Protein AF-A0A7K2WK30-F1 (afdb_monomer)

Nearest PDB structures (foldseek):
  3ro3-assembly1_A  TM=9.374E-01  e=9.623E-03  Mus musculus
  7ep7-assembly1_A  TM=9.585E-01  e=1.334E-02  Mus musculus
  3ro2-assembly1_A  TM=9.124E-01  e=4.672E-02  Mus musculus
  3sf4-assembly1_A  TM=8.908E-01  e=4.424E-02  Homo sapiens
  5a7d-assembly4_D  TM=8.784E-01  e=5.502E-02  Drosophila melanogaster

Radius of gyration: 14.39 Å; Cα contacts (8 Å, |Δi|>4): 94; chains: 1; bounding box: 40×36×30 Å

Mean predicted aligned error: 7.35 Å

Solvent-accessible surface area (backbone atoms only — not comparable to full-atom values): 5839 Å² total; per-residue (Å²): 144,90,80,83,92,71,95,68,99,47,73,66,71,61,35,60,55,26,50,53,51,19,51,52,26,47,77,71,63,41,45,70,60,15,54,53,28,34,53,55,25,33,55,49,25,58,76,73,65,37,62,67,59,31,38,54,36,41,42,53,46,16,56,44,31,44,76,71,66,39,52,70,62,14,28,54,34,42,52,50,35,38,52,50,34,64,74,67,68,40,72,86,48,47,70,58,45,58,66,45,45,62,65,60,71,111

pLDDT: mean 83.94, std 15.73, range [40.88, 96.19]

Structure (mmCIF, N/CA/C/O backbone):
data_AF-A0A7K2WK30-F1
#
_entry.id   AF-A0A7K2WK30-F1
#
loop_
_atom_site.group_PDB
_atom_site.id
_atom_site.type_symbol
_atom_site.label_atom_id
_atom_site.label_alt_id
_atom_site.label_comp_id
_atom_site.label_asym_id
_atom_site.label_entity_id
_atom_site.label_seq_id
_atom_site.pdbx_PDB_ins_code
_atom_site.Cartn_x
_atom_site.Cartn_y
_atom_site.Cartn_z
_atom_site.occupancy
_atom_site.B_iso_or_equiv
_atom_site.auth_seq_id
_atom_site.auth_comp_id
_atom_site.auth_asym_id
_atom_site.auth_atom_id
_atom_site.pdbx_PDB_model_num
ATOM 1 N N . ALA A 1 1 ? 11.905 20.419 7.077 1.00 40.88 1 ALA A N 1
ATOM 2 C CA . ALA A 1 1 ? 13.082 19.621 6.683 1.00 40.88 1 ALA A CA 1
ATOM 3 C C . ALA A 1 1 ? 12.896 19.151 5.242 1.00 40.88 1 ALA A C 1
ATOM 5 O O . ALA A 1 1 ? 12.516 18.013 5.018 1.00 40.88 1 ALA A O 1
ATOM 6 N N . ARG A 1 2 ? 13.038 20.064 4.272 1.00 47.00 2 ARG A N 1
ATOM 7 C CA . ARG A 1 2 ? 12.738 19.803 2.851 1.00 47.00 2 ARG A CA 1
ATOM 8 C C . ARG A 1 2 ? 13.839 20.356 1.940 1.00 47.00 2 ARG A C 1
ATOM 10 O O . ARG A 1 2 ? 13.554 20.893 0.880 1.00 47.00 2 ARG A O 1
ATOM 17 N N . GLU A 1 3 ? 15.088 20.264 2.381 1.00 42.50 3 GLU A N 1
ATOM 18 C CA . GLU A 1 3 ? 16.231 20.748 1.611 1.00 42.50 3 GLU A CA 1
ATOM 19 C C . GLU A 1 3 ? 17.113 19.588 1.151 1.00 42.50 3 GLU A C 1
ATOM 21 O O . GLU A 1 3 ? 17.535 18.758 1.952 1.00 42.50 3 GLU A O 1
ATOM 26 N N . VAL A 1 4 ? 17.411 19.634 -0.149 1.00 47.53 4 VAL A N 1
ATOM 27 C CA . VAL A 1 4 ? 18.431 18.888 -0.896 1.00 47.53 4 VAL A CA 1
ATOM 28 C C . VAL A 1 4 ? 18.074 17.450 -1.292 1.00 47.53 4 VAL A C 1
ATOM 30 O O . VAL A 1 4 ? 18.563 16.475 -0.734 1.00 47.53 4 VAL A O 1
ATOM 33 N N . ALA A 1 5 ? 17.313 17.339 -2.378 1.00 46.78 5 ALA A N 1
ATOM 34 C CA . ALA A 1 5 ? 17.491 16.266 -3.355 1.00 46.78 5 ALA A CA 1
ATOM 35 C C . ALA A 1 5 ? 17.671 16.924 -4.730 1.00 46.78 5 ALA A C 1
ATOM 37 O O . ALA A 1 5 ? 16.783 16.899 -5.577 1.00 46.78 5 ALA A O 1
ATOM 38 N N . ASP A 1 6 ? 18.800 17.616 -4.888 1.00 51.41 6 ASP A N 1
ATOM 39 C CA . ASP A 1 6 ? 19.199 18.232 -6.148 1.00 51.41 6 ASP A CA 1
ATOM 40 C C . ASP A 1 6 ? 20.185 17.301 -6.873 1.00 51.41 6 ASP A C 1
ATOM 42 O O . ASP A 1 6 ? 21.181 16.861 -6.301 1.00 51.41 6 ASP A O 1
ATOM 46 N N . GLY A 1 7 ? 19.879 16.977 -8.130 1.00 43.88 7 GLY A N 1
ATOM 47 C CA . GLY A 1 7 ? 20.851 16.606 -9.167 1.00 43.88 7 GLY A CA 1
ATOM 48 C C . GLY A 1 7 ? 21.568 15.247 -9.138 1.00 43.88 7 GLY A C 1
ATOM 49 O O . GLY A 1 7 ? 22.136 14.880 -10.166 1.00 43.88 7 GLY A O 1
ATOM 50 N N . SER A 1 8 ? 21.553 14.467 -8.057 1.00 43.44 8 SER A N 1
ATOM 51 C CA . SER A 1 8 ? 22.299 13.197 -7.979 1.00 43.44 8 SER A CA 1
ATOM 52 C C . SER A 1 8 ? 21.385 11.979 -7.860 1.00 43.44 8 SER A C 1
ATOM 54 O O . SER A 1 8 ? 21.046 11.562 -6.765 1.00 43.44 8 SER A O 1
ATOM 56 N N . GLY A 1 9 ? 21.004 11.406 -9.008 1.00 49.28 9 GLY A N 1
ATOM 57 C CA . GLY A 1 9 ? 21.065 9.963 -9.315 1.00 49.28 9 GLY A CA 1
ATOM 58 C C . GLY A 1 9 ? 20.521 8.894 -8.356 1.00 49.28 9 GLY A C 1
ATOM 59 O O . GLY A 1 9 ? 20.701 7.720 -8.663 1.00 49.28 9 GLY A O 1
ATOM 60 N N . ASP A 1 10 ? 19.857 9.230 -7.253 1.00 51.16 10 ASP A N 1
ATOM 61 C CA . ASP A 1 10 ? 19.447 8.250 -6.249 1.00 51.16 10 ASP A CA 1
ATOM 62 C C . ASP A 1 10 ? 18.022 8.491 -5.752 1.00 51.16 10 ASP A C 1
ATOM 64 O O . ASP A 1 10 ? 17.713 8.548 -4.564 1.00 51.16 10 ASP A O 1
ATOM 68 N N . LYS A 1 11 ? 17.108 8.591 -6.720 1.00 53.00 11 LYS A N 1
ATOM 69 C CA . LYS A 1 11 ? 15.663 8.503 -6.480 1.00 53.00 11 LYS A CA 1
ATOM 70 C C . LYS A 1 11 ? 15.288 7.244 -5.676 1.00 53.00 11 LYS A C 1
ATOM 72 O O . LYS A 1 11 ? 14.289 7.252 -4.973 1.00 53.00 11 LYS A O 1
ATOM 77 N N . ARG A 1 12 ? 16.116 6.188 -5.694 1.00 51.28 12 ARG A N 1
ATOM 78 C CA . ARG A 1 12 ? 15.926 4.981 -4.872 1.00 51.28 12 ARG A CA 1
ATOM 79 C C . ARG A 1 12 ? 16.097 5.245 -3.372 1.00 51.28 12 ARG A C 1
ATOM 81 O O . ARG A 1 12 ? 15.325 4.698 -2.586 1.00 51.28 12 ARG A O 1
ATOM 88 N N . LEU A 1 13 ? 17.033 6.109 -2.966 1.00 52.12 13 LEU A N 1
ATOM 89 C CA . LEU A 1 13 ? 17.230 6.470 -1.553 1.00 52.12 13 LEU A CA 1
ATOM 90 C C . LEU A 1 13 ? 16.063 7.262 -0.951 1.00 52.12 13 LEU A C 1
ATOM 92 O O . LEU A 1 13 ? 15.891 7.219 0.262 1.00 52.12 13 LEU A O 1
ATOM 96 N N . GLY A 1 14 ? 15.252 7.952 -1.760 1.00 54.28 14 GLY A N 1
ATOM 97 C CA . GLY A 1 14 ? 14.033 8.627 -1.291 1.00 54.28 14 GLY A CA 1
ATOM 98 C C . GLY A 1 14 ? 12.854 7.677 -1.040 1.00 54.28 14 GLY A C 1
ATOM 99 O O . GLY A 1 14 ? 11.991 7.977 -0.217 1.00 54.28 14 GLY A O 1
ATOM 100 N N . SER A 1 15 ? 12.855 6.508 -1.693 1.00 58.03 15 SER A N 1
ATOM 101 C CA . SER A 1 15 ? 11.725 5.564 -1.725 1.00 58.03 15 SER A CA 1
ATOM 102 C C . SER A 1 15 ? 11.668 4.661 -0.501 1.00 58.03 15 SER A C 1
ATOM 104 O O . SER A 1 15 ? 10.616 4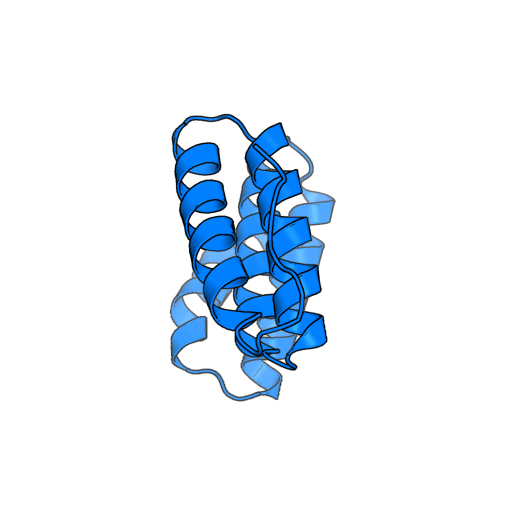.484 0.111 1.00 58.03 15 SER A O 1
ATOM 106 N N . GLY A 1 16 ? 12.830 4.153 -0.080 1.00 62.12 16 GLY A N 1
ATOM 107 C CA . GLY A 1 16 ? 12.950 3.342 1.135 1.00 62.12 16 GLY A CA 1
ATOM 108 C C . GLY A 1 16 ? 12.423 4.044 2.399 1.00 62.12 16 GLY A C 1
ATOM 109 O O . GLY A 1 16 ? 11.670 3.428 3.154 1.00 62.12 16 GLY A O 1
ATOM 110 N N . PRO A 1 17 ? 12.754 5.329 2.637 1.00 74.50 17 PRO A N 1
ATOM 111 C CA . PRO A 1 17 ? 12.231 6.091 3.766 1.00 74.50 17 PRO A CA 1
ATOM 112 C C . PRO A 1 17 ? 10.711 6.252 3.746 1.00 74.50 17 PRO A C 1
ATOM 114 O O . PRO A 1 17 ? 10.090 6.071 4.789 1.00 74.50 17 PRO A O 1
ATOM 117 N N . ALA A 1 18 ? 10.103 6.562 2.597 1.00 78.38 18 ALA A N 1
ATOM 118 C CA . ALA A 1 18 ? 8.662 6.807 2.510 1.00 78.38 18 ALA A CA 1
ATOM 119 C C . ALA A 1 18 ? 7.845 5.545 2.840 1.00 78.38 18 ALA A C 1
ATOM 121 O O . ALA A 1 18 ? 6.951 5.606 3.684 1.00 78.38 18 ALA A O 1
ATOM 122 N N . HIS A 1 19 ? 8.228 4.394 2.276 1.00 82.81 19 HIS A N 1
ATOM 123 C CA . HIS A 1 19 ? 7.622 3.091 2.577 1.00 82.81 19 HIS A CA 1
ATOM 124 C C . HIS A 1 19 ? 7.694 2.737 4.072 1.00 82.81 19 HIS A C 1
ATOM 126 O O . HIS A 1 19 ? 6.697 2.393 4.712 1.00 82.81 19 HIS A O 1
ATOM 132 N N . ILE A 1 20 ? 8.889 2.853 4.664 1.00 83.69 20 ILE A N 1
ATOM 133 C CA . ILE A 1 20 ? 9.114 2.491 6.071 1.00 83.69 20 ILE A CA 1
ATOM 134 C C . ILE A 1 20 ? 8.349 3.441 7.001 1.00 83.69 20 ILE A C 1
ATOM 136 O O . ILE A 1 20 ? 7.709 2.995 7.957 1.00 83.69 20 ILE A O 1
ATOM 140 N N . LEU A 1 21 ? 8.377 4.747 6.722 1.00 83.88 21 LEU A N 1
ATOM 141 C CA . LEU A 1 21 ? 7.653 5.743 7.512 1.00 83.88 21 LEU A CA 1
ATOM 142 C C . LEU A 1 21 ? 6.136 5.566 7.396 1.00 83.88 21 LEU A C 1
ATOM 144 O O . LEU A 1 21 ? 5.441 5.715 8.401 1.00 83.88 21 LEU A O 1
ATOM 148 N N . ALA A 1 22 ? 5.623 5.193 6.222 1.00 80.94 22 ALA A N 1
ATOM 149 C CA . ALA A 1 22 ? 4.218 4.841 6.044 1.00 80.94 22 ALA A CA 1
ATOM 150 C C . ALA A 1 22 ? 3.808 3.647 6.920 1.00 80.94 22 ALA A C 1
ATOM 152 O O . ALA A 1 22 ? 2.757 3.687 7.569 1.00 80.94 22 ALA A O 1
ATOM 153 N N . GLY A 1 23 ? 4.655 2.615 7.001 1.00 84.75 23 GLY A N 1
ATOM 154 C CA . GLY A 1 23 ? 4.448 1.478 7.899 1.00 84.75 23 GLY A CA 1
ATOM 155 C C . GLY A 1 23 ? 4.371 1.908 9.368 1.00 84.75 23 GLY A C 1
ATOM 156 O O . GLY A 1 23 ? 3.422 1.562 10.073 1.00 84.75 23 GLY A O 1
ATOM 157 N N . VAL A 1 24 ? 5.310 2.746 9.818 1.00 87.75 24 VAL A N 1
ATOM 158 C CA . VAL A 1 24 ? 5.325 3.287 11.191 1.00 87.75 24 VAL A CA 1
ATOM 159 C C . VAL A 1 24 ? 4.092 4.150 11.480 1.00 87.75 24 VAL A C 1
ATOM 161 O O . VAL A 1 24 ? 3.465 3.990 12.531 1.00 87.75 24 VAL A O 1
ATOM 164 N N . ALA A 1 25 ? 3.714 5.039 10.560 1.00 85.88 25 ALA A N 1
ATOM 165 C CA . ALA A 1 25 ? 2.530 5.887 10.693 1.00 85.88 25 ALA A CA 1
ATOM 166 C C . ALA A 1 25 ? 1.249 5.044 10.783 1.00 85.88 25 ALA A C 1
ATOM 168 O O . ALA A 1 25 ? 0.413 5.272 11.661 1.00 85.88 25 ALA A O 1
ATOM 169 N N . THR A 1 26 ? 1.148 3.993 9.962 1.00 86.00 26 THR A N 1
ATOM 170 C CA . THR A 1 26 ? 0.044 3.028 10.012 1.00 86.00 26 THR A CA 1
ATOM 171 C C . THR A 1 26 ? -0.019 2.353 11.379 1.00 86.00 26 THR A C 1
ATOM 173 O O . THR A 1 26 ? -1.058 2.409 12.037 1.00 86.00 26 THR A O 1
ATOM 176 N N . MET A 1 27 ? 1.086 1.786 11.867 1.00 88.75 27 MET A N 1
ATOM 177 C CA . MET A 1 27 ? 1.133 1.134 13.184 1.00 88.75 27 MET A CA 1
ATOM 178 C C . MET A 1 27 ? 0.799 2.091 14.337 1.00 88.75 27 MET A C 1
ATOM 180 O O . MET A 1 27 ? 0.177 1.683 15.314 1.00 88.75 27 MET A O 1
ATOM 184 N N . SER A 1 28 ? 1.160 3.367 14.201 1.00 89.81 28 SER A N 1
ATOM 185 C CA . SER A 1 28 ? 0.891 4.412 15.201 1.00 89.81 28 SER A CA 1
ATOM 186 C C . SER A 1 28 ? -0.537 4.969 15.131 1.00 89.81 28 SER A C 1
ATOM 188 O O . SER A 1 28 ? -0.944 5.740 15.995 1.00 89.81 28 SER A O 1
ATOM 190 N N . GLY A 1 29 ? -1.308 4.590 14.107 1.00 91.38 29 GLY A N 1
ATOM 191 C CA . GLY A 1 29 ? -2.668 5.073 13.880 1.00 91.38 29 GLY A CA 1
ATOM 192 C C . GLY A 1 29 ? -2.769 6.441 13.211 1.00 91.38 29 GLY A C 1
ATOM 193 O O . GLY A 1 29 ? -3.885 6.913 13.003 1.00 91.38 29 GLY A O 1
ATOM 194 N N . ASP A 1 30 ? -1.647 7.039 12.807 1.00 94.88 30 ASP A N 1
ATOM 195 C CA . ASP A 1 30 ? -1.630 8.252 11.990 1.00 94.88 30 ASP A CA 1
ATOM 196 C C . ASP A 1 30 ? -1.886 7.902 10.517 1.00 94.88 30 ASP A C 1
ATOM 198 O O . ASP A 1 30 ? -1.003 7.896 9.657 1.00 94.88 30 ASP A O 1
ATOM 202 N N . LEU A 1 31 ? -3.141 7.552 10.246 1.00 93.31 31 LEU A N 1
ATOM 203 C CA . LEU A 1 31 ? -3.604 7.107 8.935 1.00 93.31 31 LEU A CA 1
ATOM 204 C C . LEU A 1 31 ? -3.530 8.216 7.878 1.00 93.31 31 LEU A C 1
ATOM 206 O O . LEU A 1 31 ? -3.339 7.925 6.699 1.00 93.31 31 LEU A O 1
ATOM 210 N N . ALA A 1 32 ? -3.660 9.481 8.289 1.00 92.69 32 ALA A N 1
ATOM 211 C CA . ALA A 1 32 ? -3.566 10.619 7.383 1.00 92.69 32 ALA A CA 1
ATOM 212 C C . ALA A 1 32 ? -2.135 10.781 6.858 1.00 92.69 32 ALA A C 1
ATOM 214 O O . ALA A 1 32 ? -1.938 10.868 5.644 1.00 92.69 32 ALA A O 1
ATOM 215 N N . SER A 1 33 ? -1.139 10.745 7.750 1.00 90.56 33 SER A N 1
ATOM 216 C CA . SER A 1 33 ? 0.267 10.781 7.339 1.00 90.56 33 SER A CA 1
ATOM 217 C C . SER A 1 33 ? 0.657 9.533 6.553 1.00 90.56 33 SER A C 1
ATOM 219 O O . SER A 1 33 ? 1.331 9.657 5.533 1.00 90.56 33 SER A O 1
ATOM 221 N N . ALA A 1 34 ? 0.188 8.346 6.962 1.00 93.50 34 ALA A N 1
ATOM 222 C CA . ALA A 1 34 ? 0.436 7.106 6.224 1.00 93.50 34 ALA A CA 1
ATOM 223 C C . ALA A 1 34 ? -0.030 7.218 4.765 1.00 93.50 34 ALA A C 1
ATOM 225 O O . ALA A 1 34 ? 0.735 6.928 3.852 1.00 93.50 34 ALA A O 1
ATOM 226 N N . ARG A 1 35 ? -1.246 7.726 4.536 1.00 93.62 35 ARG A N 1
ATOM 227 C CA . ARG A 1 35 ? -1.805 7.913 3.190 1.00 93.62 35 ARG A CA 1
ATOM 228 C C . ARG A 1 35 ? -0.956 8.836 2.314 1.00 93.62 35 ARG A C 1
ATOM 230 O O . ARG A 1 35 ? -0.749 8.537 1.141 1.00 93.62 35 ARG A O 1
ATOM 237 N N . VAL A 1 36 ? -0.467 9.944 2.873 1.00 93.19 36 VAL A N 1
ATOM 238 C CA . VAL A 1 36 ? 0.401 10.888 2.149 1.00 93.19 36 VAL A CA 1
ATOM 239 C C . VAL A 1 36 ? 1.739 10.238 1.804 1.00 93.19 36 VAL A C 1
ATOM 241 O O . VAL A 1 36 ? 2.147 10.277 0.647 1.00 93.19 36 VAL A O 1
ATOM 244 N N . LEU A 1 37 ? 2.385 9.594 2.780 1.00 93.50 37 LEU A N 1
ATOM 245 C CA . LEU A 1 37 ? 3.685 8.939 2.599 1.00 93.50 37 LEU A CA 1
ATOM 246 C C . LEU A 1 37 ? 3.621 7.800 1.574 1.00 93.50 37 LEU A C 1
ATOM 248 O O . LEU A 1 37 ? 4.525 7.661 0.754 1.00 93.50 37 LEU A O 1
ATOM 252 N N . ILE A 1 38 ? 2.531 7.028 1.574 1.00 94.06 38 ILE A N 1
ATOM 253 C CA . ILE A 1 38 ? 2.285 5.993 0.563 1.00 94.06 38 ILE A CA 1
ATOM 254 C C . ILE A 1 38 ? 2.152 6.624 -0.827 1.00 94.06 38 ILE A C 1
ATOM 256 O O . ILE A 1 38 ? 2.773 6.140 -1.766 1.00 94.06 38 ILE A O 1
ATOM 260 N N . GLY A 1 39 ? 1.407 7.725 -0.973 1.00 93.50 39 GLY A N 1
ATOM 261 C CA . GLY A 1 39 ? 1.275 8.423 -2.259 1.00 93.50 39 GLY A CA 1
ATOM 262 C C . GLY A 1 39 ? 2.603 8.982 -2.791 1.00 93.50 39 GLY A C 1
ATOM 263 O O . GLY A 1 39 ? 2.882 8.887 -3.989 1.00 93.50 39 GLY A O 1
ATOM 264 N N . GLU A 1 40 ? 3.450 9.515 -1.906 1.00 91.75 40 GLU A N 1
ATOM 265 C CA . GLU A 1 40 ? 4.813 9.936 -2.258 1.00 91.75 40 GLU A CA 1
ATOM 266 C C . GLU A 1 40 ? 5.667 8.737 -2.710 1.00 91.75 40 GLU A C 1
ATOM 268 O O . GLU A 1 40 ? 6.360 8.825 -3.725 1.00 91.75 40 GLU A O 1
ATOM 273 N N . SER A 1 41 ? 5.565 7.599 -2.013 1.00 90.44 41 SER A N 1
ATOM 274 C CA . SER A 1 41 ? 6.254 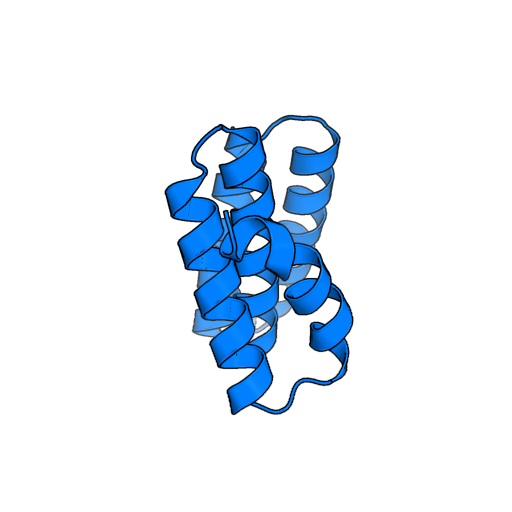6.354 -2.377 1.00 90.44 41 SER A CA 1
ATOM 275 C C . SER A 1 41 ? 5.790 5.801 -3.730 1.00 90.44 41 SER A C 1
ATOM 277 O O . SER A 1 41 ? 6.622 5.427 -4.555 1.00 90.44 41 SER A O 1
ATOM 279 N N . VAL A 1 42 ? 4.480 5.793 -4.005 1.00 93.88 42 VAL A N 1
ATOM 280 C CA . VAL A 1 42 ? 3.921 5.365 -5.302 1.00 93.88 42 VAL A CA 1
ATOM 281 C C . VAL A 1 42 ? 4.489 6.215 -6.432 1.00 93.88 42 VAL A C 1
ATOM 283 O O . VAL A 1 42 ? 5.074 5.664 -7.360 1.00 93.88 42 VAL A O 1
ATOM 286 N N . THR A 1 43 ? 4.404 7.545 -6.308 1.00 92.31 43 THR A N 1
ATOM 287 C CA . THR A 1 43 ? 4.908 8.485 -7.327 1.00 92.31 43 THR A CA 1
ATOM 288 C C . THR A 1 43 ? 6.375 8.204 -7.656 1.00 92.31 43 THR A C 1
ATOM 290 O O . THR A 1 43 ? 6.781 8.167 -8.816 1.00 92.31 43 THR A O 1
ATOM 293 N N . LEU A 1 44 ? 7.187 7.951 -6.630 1.00 90.38 44 LEU A N 1
ATOM 294 C CA . LEU A 1 44 ? 8.609 7.692 -6.797 1.00 90.38 44 LEU A CA 1
ATOM 295 C C . LEU A 1 44 ? 8.899 6.342 -7.463 1.00 90.38 44 LEU A C 1
ATOM 297 O O . LEU A 1 44 ? 9.763 6.269 -8.339 1.00 90.38 44 LEU A O 1
ATOM 301 N N . HIS A 1 45 ? 8.183 5.284 -7.075 1.00 89.81 45 HIS A N 1
ATOM 302 C CA . HIS A 1 45 ? 8.322 3.964 -7.688 1.00 89.81 45 HIS A CA 1
ATOM 303 C C . HIS A 1 45 ? 7.824 3.948 -9.143 1.00 89.81 45 HIS A C 1
ATOM 305 O O . HIS A 1 45 ? 8.457 3.311 -9.987 1.00 89.81 45 HIS A O 1
ATOM 311 N N . GLU A 1 46 ? 6.775 4.709 -9.472 1.00 92.12 46 GLU A N 1
ATOM 312 C CA . GLU A 1 46 ? 6.327 4.936 -10.853 1.00 92.12 46 GLU A CA 1
ATOM 313 C C . GLU A 1 46 ? 7.410 5.631 -11.691 1.00 92.12 46 GLU A C 1
ATOM 315 O O . GLU A 1 46 ? 7.735 5.168 -12.786 1.00 92.12 46 GLU A O 1
ATOM 320 N N . GLU A 1 47 ? 8.034 6.692 -11.165 1.00 92.12 47 GLU A N 1
ATOM 321 C CA . GLU A 1 47 ? 9.100 7.428 -11.861 1.00 92.12 47 GLU A CA 1
ATOM 322 C C . GLU A 1 47 ? 10.323 6.564 -12.200 1.00 92.12 47 GLU A C 1
ATOM 324 O O . GLU A 1 47 ? 11.006 6.824 -13.195 1.00 92.12 47 GLU A O 1
ATOM 329 N N . ILE A 1 48 ? 10.630 5.561 -11.372 1.00 90.25 48 ILE A N 1
ATOM 330 C CA . ILE A 1 48 ? 11.762 4.645 -11.589 1.00 90.25 48 ILE A CA 1
ATOM 331 C C . ILE A 1 48 ? 11.352 3.317 -12.246 1.00 90.25 48 ILE A C 1
ATOM 333 O O 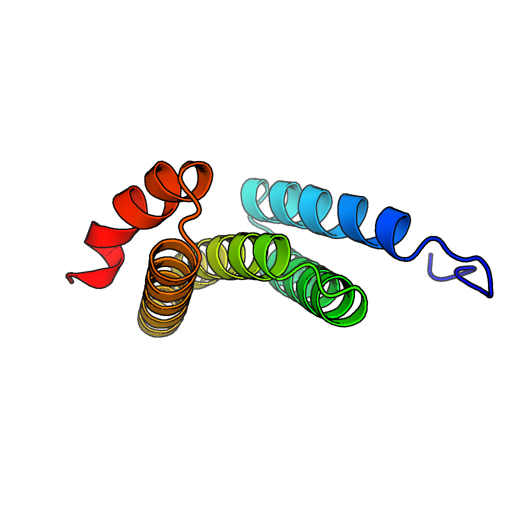. ILE A 1 48 ? 12.217 2.469 -12.472 1.00 90.25 48 ILE A O 1
ATOM 337 N N . GLY A 1 49 ? 10.065 3.133 -12.561 1.00 91.75 49 GLY A N 1
ATOM 338 C CA . GLY A 1 49 ? 9.529 1.932 -13.207 1.00 91.75 49 GLY A CA 1
ATOM 339 C C . GLY A 1 49 ? 9.456 0.687 -12.314 1.00 91.75 49 GLY A C 1
ATOM 340 O O . GLY A 1 49 ? 9.376 -0.428 -12.834 1.00 91.75 49 GLY A O 1
ATOM 341 N N . ASP A 1 50 ? 9.480 0.841 -10.987 1.00 92.19 50 ASP A N 1
ATOM 342 C CA . ASP A 1 50 ? 9.360 -0.267 -10.031 1.00 92.19 50 ASP A CA 1
ATOM 343 C C . ASP A 1 50 ? 7.888 -0.628 -9.787 1.00 92.19 50 ASP A C 1
ATOM 345 O O . ASP A 1 50 ? 7.286 -0.339 -8.753 1.00 92.19 50 ASP A O 1
ATOM 349 N N . THR A 1 51 ? 7.295 -1.271 -10.790 1.00 92.19 51 THR A N 1
ATOM 350 C CA . THR A 1 51 ? 5.883 -1.692 -10.781 1.00 92.19 51 THR A CA 1
ATOM 351 C C . THR A 1 51 ? 5.535 -2.630 -9.626 1.00 92.19 51 THR A C 1
ATOM 353 O O . THR A 1 51 ? 4.405 -2.613 -9.139 1.00 92.19 51 THR A O 1
ATOM 356 N N . ARG A 1 52 ? 6.499 -3.423 -9.148 1.00 91.31 52 ARG A N 1
ATOM 357 C CA . ARG A 1 52 ? 6.290 -4.312 -8.006 1.00 91.31 52 ARG A CA 1
ATOM 358 C C . ARG A 1 52 ? 6.123 -3.516 -6.719 1.00 91.31 52 ARG A C 1
ATOM 360 O O . ARG A 1 52 ? 5.202 -3.799 -5.957 1.00 91.31 52 ARG A O 1
ATOM 367 N N . MET A 1 53 ? 6.977 -2.524 -6.480 1.00 91.12 53 MET A N 1
ATOM 368 C CA . MET A 1 53 ? 6.831 -1.671 -5.303 1.00 91.12 53 MET A CA 1
ATOM 369 C C . MET A 1 53 ? 5.574 -0.805 -5.359 1.00 91.12 53 MET A C 1
ATOM 371 O O . MET A 1 53 ? 4.925 -0.645 -4.331 1.00 91.12 53 MET A O 1
ATOM 375 N N . VAL A 1 54 ? 5.154 -0.335 -6.538 1.00 93.50 54 VAL A N 1
ATOM 376 C CA . VAL A 1 54 ? 3.848 0.338 -6.689 1.00 93.50 54 VAL A CA 1
ATOM 377 C C . VAL A 1 54 ? 2.706 -0.555 -6.188 1.00 93.50 54 VAL A C 1
ATOM 379 O O . VAL A 1 54 ? 1.867 -0.106 -5.410 1.00 93.50 54 VAL A O 1
ATOM 382 N N . ALA A 1 55 ? 2.703 -1.840 -6.554 1.00 93.56 55 ALA A N 1
ATOM 383 C CA . ALA A 1 55 ? 1.681 -2.780 -6.095 1.00 93.56 55 ALA A CA 1
ATOM 384 C C . ALA A 1 55 ? 1.735 -3.039 -4.576 1.00 93.56 55 ALA A C 1
ATOM 386 O O . ALA A 1 55 ? 0.693 -3.127 -3.927 1.00 93.56 55 ALA A O 1
ATOM 387 N N . VAL A 1 56 ? 2.936 -3.117 -3.990 1.00 92.31 56 VAL A N 1
ATOM 388 C CA . VAL A 1 56 ? 3.112 -3.203 -2.527 1.00 92.31 56 VAL A CA 1
ATOM 389 C C . VAL A 1 56 ? 2.521 -1.973 -1.834 1.00 92.31 56 VAL A C 1
ATOM 391 O O . VAL A 1 56 ? 1.815 -2.101 -0.835 1.00 92.31 56 VAL A O 1
ATOM 394 N N . GLU A 1 57 ? 2.759 -0.780 -2.372 1.00 94.12 57 GLU A N 1
ATOM 395 C CA . GLU A 1 57 ? 2.254 0.459 -1.782 1.00 94.12 57 GLU A CA 1
ATOM 396 C C . GLU A 1 57 ? 0.743 0.627 -1.943 1.00 94.12 57 GLU A C 1
ATOM 398 O O . GLU A 1 57 ? 0.071 1.074 -1.013 1.00 94.12 57 GLU A O 1
ATOM 403 N N . HIS A 1 58 ? 0.167 0.189 -3.062 1.00 95.62 58 HIS A N 1
ATOM 404 C CA . HIS A 1 58 ? -1.288 0.124 -3.215 1.00 95.62 58 HIS A CA 1
ATOM 405 C C . HIS A 1 58 ? -1.941 -0.864 -2.244 1.00 95.62 58 HIS A C 1
ATOM 407 O O . HIS A 1 58 ? -3.006 -0.572 -1.699 1.00 95.62 58 HIS A O 1
ATOM 413 N N . HIS A 1 59 ? -1.291 -1.991 -1.954 1.00 94.38 59 HIS A N 1
ATOM 414 C CA . HIS A 1 59 ? -1.756 -2.918 -0.924 1.00 94.38 59 HIS A CA 1
ATOM 415 C C . HIS A 1 59 ? -1.723 -2.275 0.474 1.00 94.38 59 HIS A C 1
ATOM 417 O O . HIS A 1 59 ? -2.710 -2.339 1.212 1.00 94.38 59 HIS A O 1
ATOM 423 N N . ASN A 1 60 ? -0.647 -1.560 0.816 1.00 93.56 60 ASN A N 1
ATOM 424 C CA . ASN A 1 60 ? -0.576 -0.789 2.062 1.00 93.56 60 ASN A CA 1
ATOM 425 C C . ASN A 1 60 ? -1.664 0.292 2.137 1.00 93.56 60 ASN A C 1
ATOM 427 O O . ASN A 1 60 ? -2.278 0.487 3.190 1.00 93.56 60 ASN A O 1
ATOM 431 N N . LEU A 1 61 ? -1.941 0.973 1.019 1.00 96.19 61 LEU A N 1
ATOM 432 C CA . LEU A 1 61 ? -3.022 1.949 0.937 1.00 96.19 61 LEU A CA 1
ATOM 433 C C . LEU A 1 61 ? -4.375 1.286 1.199 1.00 96.19 61 LEU A C 1
ATOM 435 O O . LEU A 1 61 ? -5.173 1.845 1.944 1.00 96.19 61 LEU A O 1
ATOM 439 N N . GLY A 1 62 ? -4.613 0.084 0.668 1.00 94.94 62 GLY A N 1
ATOM 440 C CA . GLY A 1 62 ? -5.823 -0.693 0.941 1.00 94.94 62 GLY A CA 1
ATOM 441 C C . GLY A 1 62 ? -6.058 -0.891 2.442 1.00 94.94 62 GLY A C 1
ATOM 442 O O . GLY A 1 62 ? -7.148 -0.608 2.943 1.00 94.94 62 GLY A O 1
ATOM 443 N N . TYR A 1 63 ? -5.019 -1.262 3.199 1.00 94.00 63 TYR A N 1
ATOM 444 C CA . TYR A 1 63 ? -5.107 -1.366 4.663 1.00 94.00 63 TYR A CA 1
ATOM 445 C C . TYR A 1 63 ? -5.389 -0.029 5.354 1.00 94.00 63 TYR A C 1
ATOM 447 O O . TYR A 1 63 ? -6.178 0.025 6.303 1.00 94.00 63 TYR A O 1
ATOM 455 N N . VAL A 1 64 ? -4.758 1.055 4.903 1.00 95.12 64 VAL A N 1
ATOM 456 C CA . VAL A 1 64 ? -5.005 2.401 5.444 1.00 95.12 64 VAL A CA 1
ATOM 457 C C . VAL A 1 64 ? -6.453 2.828 5.192 1.00 95.12 64 VAL A C 1
ATOM 459 O O . VAL A 1 64 ? -7.114 3.305 6.115 1.00 95.12 64 VAL A O 1
ATOM 462 N N . GLU A 1 65 ? -6.976 2.605 3.987 1.00 95.75 65 GLU A N 1
ATOM 463 C CA . GLU A 1 65 ? -8.353 2.936 3.609 1.00 95.75 65 GLU A CA 1
ATOM 464 C C . GLU A 1 65 ? -9.375 2.091 4.390 1.00 95.75 65 GLU A C 1
ATOM 466 O O . GLU A 1 65 ? -10.363 2.646 4.875 1.00 95.75 65 GLU A O 1
ATOM 471 N N . LEU A 1 66 ? -9.109 0.798 4.635 1.00 92.69 66 LEU A N 1
ATOM 472 C CA . LEU A 1 66 ? -9.932 -0.022 5.541 1.00 92.69 66 LEU A CA 1
ATOM 473 C C . LEU A 1 66 ? -10.026 0.595 6.932 1.00 92.69 66 LEU A C 1
ATOM 475 O O . LEU A 1 66 ? -11.112 0.713 7.498 1.00 92.69 66 LEU A O 1
ATOM 479 N N . ARG A 1 67 ? -8.886 1.005 7.492 1.00 92.62 67 ARG A N 1
ATOM 480 C CA . ARG A 1 67 ? -8.839 1.588 8.835 1.00 92.62 67 ARG A CA 1
ATOM 481 C C . ARG A 1 67 ? -9.482 2.970 8.919 1.00 92.62 67 ARG A C 1
ATOM 483 O O . ARG A 1 67 ? -9.913 3.360 10.002 1.00 92.62 67 ARG A O 1
ATOM 490 N N . LEU A 1 68 ? -9.558 3.688 7.801 1.00 93.50 68 LEU A N 1
ATOM 491 C CA . LEU A 1 68 ? -10.318 4.932 7.662 1.00 93.50 68 LEU A CA 1
ATOM 492 C C . LEU A 1 68 ? -11.824 4.693 7.445 1.00 93.50 68 LEU A C 1
ATOM 494 O O . LEU A 1 68 ? -12.592 5.651 7.455 1.00 93.50 68 LEU A O 1
ATOM 498 N N . GLY A 1 69 ? -12.260 3.440 7.274 1.00 94.19 69 GLY A N 1
ATOM 499 C CA . GLY A 1 69 ? -13.655 3.076 7.012 1.00 94.19 69 GLY A CA 1
ATOM 500 C C . GLY A 1 69 ? -14.058 3.151 5.536 1.00 94.19 69 GLY A C 1
ATOM 501 O O . GLY A 1 69 ? -15.234 3.002 5.212 1.00 94.19 69 GLY A O 1
ATOM 502 N N . HIS A 1 70 ? -13.109 3.357 4.621 1.00 95.62 70 HIS A N 1
ATOM 503 C CA . HIS A 1 70 ? -13.352 3.417 3.179 1.00 95.62 70 HIS A CA 1
ATOM 504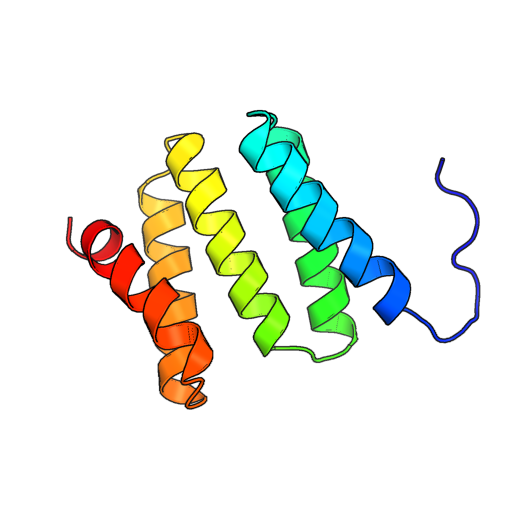 C C . HIS A 1 70 ? -13.283 2.018 2.550 1.00 95.62 70 HIS A C 1
ATOM 506 O O . HIS A 1 70 ? -12.411 1.720 1.731 1.00 95.62 70 HIS A O 1
ATOM 512 N N . GLN A 1 71 ? -14.215 1.150 2.943 1.00 94.06 71 GLN A N 1
ATOM 513 C CA . GLN A 1 71 ? -14.207 -0.270 2.579 1.00 94.06 71 GLN A CA 1
ATOM 514 C C . GLN A 1 71 ? -14.209 -0.511 1.062 1.00 94.06 71 GLN A C 1
ATOM 516 O O . GLN A 1 71 ? -13.431 -1.329 0.578 1.00 94.06 71 GLN A O 1
ATOM 521 N N . ASP A 1 72 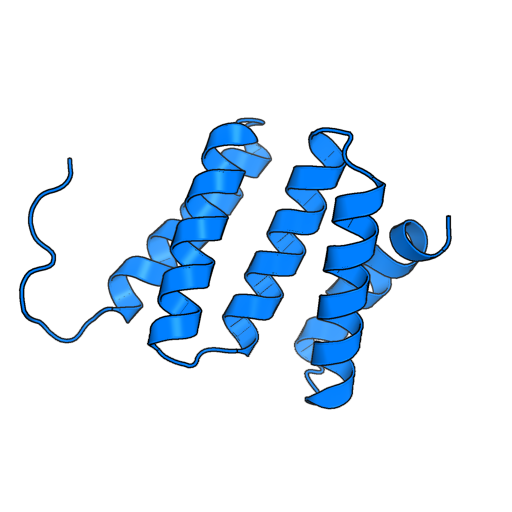? -15.008 0.241 0.302 1.00 94.88 72 ASP A N 1
ATOM 522 C CA . ASP A 1 72 ? -15.067 0.085 -1.159 1.00 94.88 72 ASP A CA 1
ATOM 523 C C . ASP A 1 72 ? -13.733 0.430 -1.828 1.00 94.88 72 ASP A C 1
ATOM 525 O O . ASP A 1 72 ? -13.248 -0.309 -2.679 1.00 94.88 72 ASP A O 1
ATOM 529 N N . ARG A 1 73 ? -13.076 1.501 -1.367 1.00 94.81 73 ARG A N 1
ATOM 530 C CA . ARG A 1 73 ? -11.760 1.913 -1.878 1.00 94.81 73 ARG A CA 1
ATOM 531 C C . ARG A 1 73 ? -10.697 0.861 -1.589 1.00 94.81 73 ARG A C 1
ATOM 533 O O . ARG A 1 73 ? -9.854 0.600 -2.440 1.00 94.81 73 ARG A O 1
ATOM 540 N N . ALA A 1 74 ? -10.734 0.258 -0.404 1.00 95.25 74 ALA A N 1
ATOM 541 C CA . ALA A 1 74 ? -9.819 -0.819 -0.065 1.00 95.25 74 ALA A CA 1
ATOM 542 C C . ALA A 1 74 ? -10.050 -2.068 -0.924 1.00 95.25 74 ALA A C 1
ATOM 544 O O . ALA A 1 74 ? -9.086 -2.654 -1.412 1.00 95.25 74 ALA A O 1
ATOM 545 N N . ARG A 1 75 ? -11.316 -2.443 -1.153 1.00 94.50 75 ARG A N 1
ATOM 546 C CA . ARG A 1 75 ? -11.684 -3.563 -2.030 1.00 94.50 75 ARG A CA 1
ATOM 547 C C . ARG A 1 75 ? -11.115 -3.377 -3.436 1.00 94.50 75 ARG A C 1
ATOM 549 O O . ARG A 1 75 ? -10.496 -4.306 -3.957 1.00 94.50 75 ARG A O 1
ATOM 556 N N . ASP A 1 76 ? -11.280 -2.187 -4.010 1.00 95.56 76 ASP A N 1
ATOM 557 C CA . ASP A 1 76 ? -10.762 -1.863 -5.342 1.00 95.56 76 ASP A CA 1
ATOM 558 C C . ASP A 1 76 ? -9.233 -2.002 -5.400 1.00 95.56 76 ASP A C 1
ATOM 560 O O . ASP A 1 76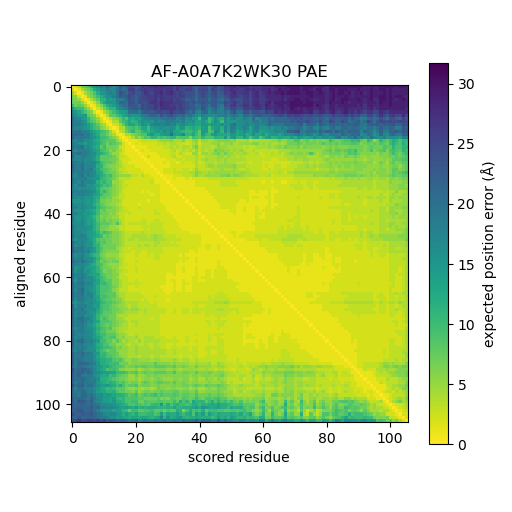 ? -8.704 -2.675 -6.287 1.00 95.56 76 ASP A O 1
ATOM 564 N N . LEU A 1 77 ? -8.526 -1.440 -4.413 1.00 95.88 77 LEU A N 1
ATOM 565 C CA . LEU A 1 77 ? -7.063 -1.505 -4.329 1.00 95.88 77 LEU A CA 1
ATOM 566 C C . LEU A 1 77 ? -6.555 -2.947 -4.209 1.00 95.88 77 LEU A C 1
ATOM 568 O O . LEU A 1 77 ? -5.648 -3.349 -4.938 1.00 95.88 77 LEU A O 1
ATOM 572 N N . PHE A 1 78 ? -7.151 -3.757 -3.332 1.00 95.31 78 PHE A N 1
ATOM 573 C CA . PHE A 1 78 ? -6.746 -5.155 -3.173 1.00 95.31 78 PHE A CA 1
ATOM 574 C C . PHE A 1 78 ? -7.035 -5.992 -4.423 1.00 95.31 78 PHE A C 1
ATOM 576 O O . PHE A 1 78 ? -6.231 -6.850 -4.797 1.00 95.31 78 PHE A O 1
ATOM 583 N N . ALA A 1 79 ? -8.159 -5.741 -5.099 1.00 94.75 79 ALA A N 1
ATOM 584 C CA . ALA A 1 79 ? -8.489 -6.416 -6.349 1.00 94.75 79 ALA A CA 1
ATOM 585 C C . ALA A 1 79 ? -7.492 -6.070 -7.466 1.00 94.75 79 ALA A C 1
ATOM 587 O O . ALA A 1 79 ? -7.058 -6.970 -8.192 1.00 94.75 79 ALA A O 1
ATOM 588 N N . GLU A 1 80 ? -7.090 -4.801 -7.570 1.00 93.94 80 GLU A N 1
ATOM 589 C CA . GLU A 1 80 ? -6.085 -4.348 -8.532 1.00 93.94 80 GLU A CA 1
ATOM 590 C C . GLU A 1 80 ? -4.726 -5.013 -8.279 1.00 93.94 80 GLU A C 1
ATOM 592 O O . GLU A 1 80 ? -4.161 -5.625 -9.190 1.00 93.94 80 GLU A O 1
ATOM 597 N N . VAL A 1 81 ? -4.237 -4.982 -7.034 1.00 94.88 81 VAL A N 1
ATOM 598 C CA . VAL A 1 81 ? -2.956 -5.608 -6.669 1.00 94.88 81 VAL A CA 1
ATOM 599 C C . VAL A 1 81 ? -2.985 -7.113 -6.927 1.00 94.88 81 VAL A C 1
ATOM 601 O O . VAL A 1 81 ? -2.026 -7.663 -7.474 1.00 94.88 81 VAL A O 1
ATOM 604 N N . ARG A 1 82 ? -4.094 -7.796 -6.606 1.00 94.38 82 ARG A N 1
ATOM 605 C CA . ARG A 1 82 ? -4.251 -9.227 -6.907 1.00 94.38 82 ARG A CA 1
ATOM 606 C C . ARG A 1 82 ? -4.176 -9.500 -8.404 1.00 94.38 82 ARG A C 1
ATOM 608 O O . ARG A 1 82 ? -3.497 -10.440 -8.812 1.00 94.38 82 ARG A O 1
ATOM 615 N N . ALA A 1 83 ? -4.857 -8.700 -9.221 1.00 93.19 83 ALA A N 1
ATOM 616 C CA . ALA A 1 83 ? -4.825 -8.856 -10.671 1.00 93.19 83 ALA A CA 1
ATOM 617 C C . ALA A 1 83 ? -3.408 -8.648 -11.233 1.00 93.19 83 ALA A C 1
ATOM 619 O O . ALA A 1 83 ? -2.951 -9.457 -12.040 1.00 93.19 83 ALA A O 1
ATOM 620 N N . GLN A 1 84 ? -2.695 -7.620 -10.762 1.00 93.44 84 GLN A N 1
ATOM 621 C CA . GLN A 1 84 ? -1.315 -7.333 -11.164 1.00 93.44 84 GLN A CA 1
ATOM 622 C C . GLN A 1 84 ? -0.355 -8.458 -10.764 1.00 93.44 84 GLN A C 1
ATOM 624 O O . GLN A 1 84 ? 0.392 -8.950 -11.607 1.00 93.44 84 GLN A O 1
ATOM 629 N N . ALA A 1 85 ? -0.415 -8.916 -9.510 1.00 93.06 85 ALA A N 1
ATOM 630 C CA . ALA A 1 85 ? 0.455 -9.976 -9.005 1.00 93.06 85 ALA A CA 1
ATOM 631 C C . ALA A 1 85 ? 0.277 -11.299 -9.766 1.00 93.06 85 ALA A C 1
ATOM 633 O O . ALA A 1 85 ? 1.262 -11.983 -10.039 1.00 93.06 85 ALA A O 1
ATOM 634 N N . LEU A 1 86 ? -0.961 -11.647 -10.138 1.00 91.50 86 LEU A N 1
ATOM 635 C CA . LEU A 1 86 ? -1.246 -12.837 -10.945 1.00 91.50 86 LEU A CA 1
ATOM 636 C C . LEU A 1 86 ? -0.785 -12.676 -12.398 1.00 91.50 86 LEU A C 1
ATOM 638 O O . LEU A 1 86 ? -0.231 -13.611 -12.967 1.00 91.50 86 LEU A O 1
ATOM 642 N N . ALA A 1 87 ? -1.001 -11.503 -12.999 1.00 93.56 87 ALA A N 1
ATOM 643 C CA . ALA A 1 87 ? -0.588 -11.235 -14.376 1.00 93.56 87 ALA A CA 1
ATOM 644 C C . ALA A 1 87 ? 0.941 -11.206 -14.538 1.00 93.56 87 ALA A C 1
ATOM 646 O O . ALA A 1 87 ? 1.454 -11.611 -15.580 1.00 93.56 87 ALA A O 1
ATOM 647 N N . ALA A 1 88 ? 1.657 -10.731 -13.517 1.00 92.94 88 ALA A N 1
ATOM 648 C CA . ALA A 1 88 ? 3.111 -10.603 -13.513 1.00 92.94 88 ALA A CA 1
ATOM 649 C C . ALA A 1 88 ? 3.849 -11.800 -12.879 1.00 92.94 88 ALA A C 1
ATOM 651 O O . ALA A 1 88 ? 5.076 -11.764 -12.801 1.00 92.94 88 ALA A O 1
ATOM 652 N N . ASP A 1 89 ? 3.117 -12.830 -12.432 1.00 94.00 89 ASP A N 1
ATOM 653 C CA . ASP A 1 89 ? 3.635 -14.016 -11.734 1.00 94.00 89 ASP A CA 1
ATOM 654 C C . ASP A 1 89 ? 4.587 -13.649 -10.581 1.00 94.00 89 ASP A C 1
ATOM 656 O O . ASP A 1 89 ? 5.774 -13.977 -10.577 1.00 94.00 89 ASP A O 1
ATOM 660 N N . TRP A 1 90 ? 4.077 -12.887 -9.606 1.00 93.12 90 TRP A N 1
ATOM 661 C CA . TRP A 1 90 ? 4.823 -12.487 -8.408 1.00 93.12 90 TRP A CA 1
ATOM 662 C C . TRP A 1 90 ? 4.528 -13.434 -7.235 1.00 93.12 90 TRP A C 1
ATOM 664 O O . TRP A 1 90 ? 3.664 -13.123 -6.408 1.00 93.12 90 TRP A O 1
ATOM 674 N N . PRO A 1 91 ? 5.246 -14.568 -7.096 1.00 87.25 91 PRO A N 1
ATOM 675 C CA . PRO A 1 91 ? 4.932 -15.583 -6.090 1.00 87.25 91 PRO A CA 1
ATOM 676 C C . PRO A 1 91 ? 5.033 -15.052 -4.656 1.00 87.25 91 PRO A C 1
ATOM 678 O O . PRO A 1 91 ? 4.242 -15.437 -3.799 1.00 87.25 91 PRO A O 1
ATOM 681 N N . ASP A 1 92 ? 5.943 -14.113 -4.395 1.00 87.69 92 ASP A N 1
ATOM 682 C CA . ASP A 1 92 ? 6.097 -13.522 -3.060 1.00 87.69 92 ASP A CA 1
ATOM 683 C C . ASP A 1 92 ? 4.918 -12.621 -2.660 1.00 87.69 92 ASP A C 1
ATOM 685 O O . ASP A 1 92 ? 4.748 -12.326 -1.481 1.00 87.69 92 ASP A O 1
ATOM 689 N N . MET A 1 93 ? 4.109 -12.170 -3.626 1.00 88.69 93 MET A N 1
ATOM 690 C CA . MET A 1 93 ? 2.915 -11.362 -3.358 1.00 88.69 93 MET A CA 1
ATOM 691 C C . MET A 1 93 ? 1.694 -12.229 -3.021 1.00 88.69 93 MET A C 1
ATOM 693 O O . MET A 1 93 ? 0.707 -11.714 -2.495 1.00 88.69 93 MET A O 1
ATOM 697 N N . LEU A 1 94 ? 1.752 -13.546 -3.270 1.00 85.81 94 LEU A N 1
ATOM 698 C CA . LEU A 1 94 ? 0.634 -14.469 -3.041 1.00 85.81 94 LEU A CA 1
ATOM 699 C C . LEU A 1 94 ? 0.110 -14.467 -1.594 1.00 85.81 94 LEU A C 1
ATOM 701 O O . LEU A 1 94 ? -1.110 -14.421 -1.431 1.00 85.81 94 LEU A O 1
ATOM 705 N N . PRO A 1 95 ? 0.950 -14.471 -0.538 1.00 86.38 95 PRO A N 1
ATOM 706 C CA . PRO A 1 95 ? 0.453 -14.424 0.839 1.00 86.38 95 PRO A CA 1
ATOM 707 C C . PRO A 1 95 ? -0.381 -13.169 1.137 1.00 86.38 95 PRO A C 1
ATOM 709 O O . PRO A 1 95 ? -1.383 -13.251 1.841 1.00 86.38 95 PRO A O 1
ATOM 712 N N . TYR A 1 96 ? -0.004 -12.025 0.563 1.00 84.00 96 TYR A N 1
ATOM 713 C CA . TYR A 1 96 ? -0.687 -10.747 0.768 1.00 84.00 96 TYR A CA 1
ATOM 714 C C . TYR A 1 96 ? -2.052 -10.733 0.077 1.00 84.00 96 TYR A C 1
ATOM 716 O O . TYR A 1 96 ? -3.085 -10.567 0.718 1.00 84.00 96 TYR A O 1
ATOM 724 N N . VAL A 1 97 ? -2.077 -11.037 -1.222 1.00 86.38 97 VAL A N 1
ATOM 725 C CA . VAL A 1 97 ? -3.317 -10.984 -2.014 1.00 86.38 97 VAL A CA 1
ATOM 726 C C . VAL A 1 97 ? -4.315 -12.088 -1.649 1.00 86.38 97 VAL A C 1
ATOM 728 O O . VAL A 1 97 ? -5.506 -11.970 -1.938 1.00 86.38 97 VAL A O 1
ATOM 731 N N . THR A 1 98 ? -3.847 -13.177 -1.029 1.00 85.75 98 THR A N 1
ATOM 732 C CA . THR A 1 98 ? -4.724 -14.221 -0.477 1.00 85.75 98 THR A CA 1
ATOM 733 C C . THR A 1 98 ? -5.330 -1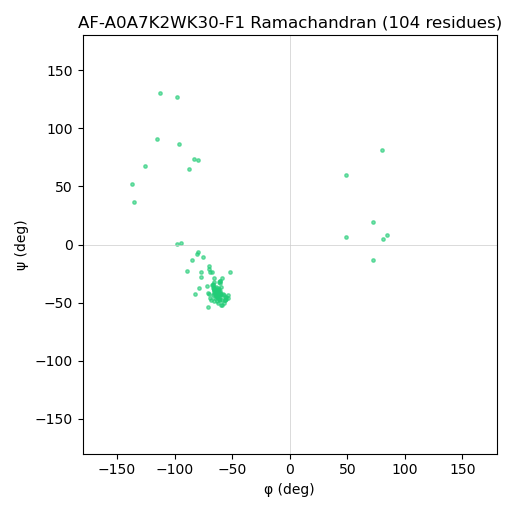3.813 0.861 1.00 85.75 98 THR A C 1
ATOM 735 O O . THR A 1 98 ? -6.506 -14.098 1.082 1.00 85.75 98 THR A O 1
ATOM 738 N N . ALA A 1 99 ? -4.587 -13.109 1.722 1.00 83.69 99 ALA A N 1
ATOM 739 C CA . ALA A 1 99 ? -5.121 -12.562 2.969 1.00 83.69 99 ALA A CA 1
ATOM 740 C C . ALA A 1 99 ? -6.237 -11.533 2.711 1.00 83.69 99 ALA A C 1
ATOM 742 O O . ALA A 1 99 ? -7.259 -11.541 3.397 1.00 83.69 99 ALA A O 1
ATOM 743 N N . ASP A 1 100 ? -6.092 -10.720 1.664 1.00 85.75 100 ASP A N 1
ATOM 744 C CA . ASP A 1 100 ? -7.079 -9.694 1.309 1.00 85.75 100 ASP A CA 1
ATOM 745 C C . ASP A 1 100 ? -8.345 -10.269 0.646 1.00 85.75 100 ASP A C 1
ATOM 747 O O . ASP A 1 100 ? -9.343 -9.567 0.477 1.00 85.75 100 ASP A O 1
ATOM 751 N N . ALA A 1 101 ? -8.351 -11.552 0.264 1.00 77.12 101 ALA A N 1
ATOM 752 C CA . ALA A 1 101 ? -9.455 -12.153 -0.484 1.00 77.12 101 ALA A CA 1
ATOM 753 C C . ALA A 1 101 ? -10.796 -12.103 0.268 1.00 77.12 101 ALA A C 1
ATOM 755 O O . ALA A 1 101 ? -11.838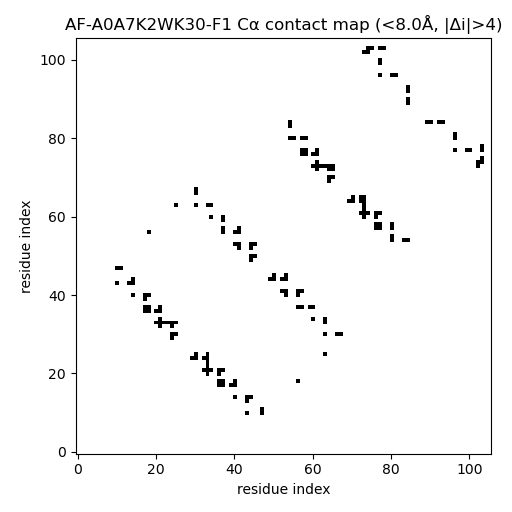 -11.974 -0.372 1.00 77.12 101 ALA A O 1
ATOM 756 N N . ALA A 1 102 ? -10.772 -12.157 1.604 1.00 78.12 102 ALA A N 1
ATOM 757 C CA . ALA A 1 102 ? -11.968 -12.000 2.430 1.00 78.12 102 ALA A CA 1
ATOM 758 C C . ALA A 1 102 ? -12.562 -10.586 2.321 1.00 78.12 102 ALA A C 1
ATOM 760 O O . ALA A 1 102 ? -13.771 -10.439 2.200 1.00 78.12 102 ALA A O 1
ATOM 761 N N . VAL A 1 103 ? -11.710 -9.557 2.271 1.00 78.38 103 VAL A N 1
ATOM 762 C CA . VAL A 1 10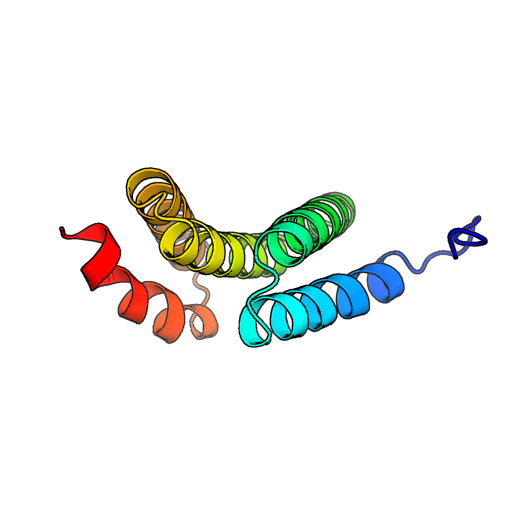3 ? -12.128 -8.155 2.096 1.00 78.38 103 VAL A CA 1
ATOM 763 C C . VAL A 1 103 ? -12.748 -7.931 0.716 1.00 78.38 103 VAL A C 1
ATOM 765 O O . VAL A 1 103 ? -13.641 -7.103 0.557 1.00 78.38 103 VAL A O 1
ATOM 768 N N . ILE A 1 104 ? -12.281 -8.674 -0.289 1.00 79.88 104 ILE A N 1
ATOM 769 C CA . ILE A 1 104 ? -12.796 -8.584 -1.658 1.00 79.88 104 ILE A CA 1
ATOM 770 C C . ILE A 1 104 ? -14.146 -9.300 -1.828 1.00 79.88 104 ILE A C 1
ATOM 772 O O . ILE A 1 104 ? -14.906 -8.938 -2.724 1.00 79.88 104 ILE A O 1
ATOM 776 N N . ALA A 1 105 ? -14.417 -10.331 -1.023 1.00 72.94 105 ALA A N 1
ATOM 777 C CA . ALA A 1 105 ? -15.563 -11.225 -1.191 1.00 72.94 105 ALA A CA 1
ATOM 778 C C . ALA A 1 105 ? -16.852 -10.773 -0.478 1.00 72.94 105 ALA A C 1
ATOM 780 O O . ALA A 1 105 ? -17.927 -11.211 -0.892 1.00 72.94 105 ALA A O 1
ATOM 781 N N . ASP A 1 106 ? -16.743 -9.937 0.559 1.00 57.12 106 ASP A N 1
ATOM 782 C CA . ASP A 1 106 ? -17.869 -9.197 1.164 1.00 57.12 106 ASP A CA 1
ATOM 783 C C . ASP A 1 106 ? -18.302 -8.025 0.277 1.00 57.12 106 ASP A C 1
ATOM 785 O O . ASP A 1 106 ? -19.466 -7.575 0.375 1.00 57.12 106 ASP A O 1
#

Foldseek 3Di:
DDDDPPDDDPLVVLQVVLVVVLVVCVVVVVLVSNLVSLVVNLVSCVVVVVVVSNLVSLLSNLSSCVSVVVLVSSLVSLVVSLVVCVVVVPVVCVVSSVVCVVSNVD

Sequence (106 aa):
AREVADGSGDKRLGSGPAHILAGVATMSGDLASARVLIGESVTLHEEIGDTRMVAVEHHNLGYVELRLGHQDRARDLFAEVRAQALAADWPDMLPYVTADAAVIAD

Secondary structure (DSSP, 8-state):
------S-S-HHHHHHHHHHHHHHHHHHT-HHHHHHHHHHHHHHHHHTT-HHHHHHHHHHHHHHHHHTT-HHHHHHHHHHHHHHHHHTT-GGGHHHHHHTHHHHH-